Protein AF-X1CG98-F1 (afdb_monomer_lite)

pLDDT: mean 77.66, std 12.4, range [53.19, 97.06]

Organism: NCBI:txid412755

Foldseek 3Di:
DDPVVLVCLQPDDCPPPVNVCCVPVVVCPPPPPDDSCVNVDPDDDDPVVVVVVVVVVVVVVQVVQQDDPDDRDND

Secondary structure (DSSP, 8-state):
--HHHHHHHHT--TT-HHHHHHHHT---TT-----GGGGG--S---HHHHHHHHHHHHHHHHHHTTB-SS-B---

Radius of gyration: 18.1 Å; chains: 1; bounding box: 47×29×40 Å

Sequence (75 aa):
ASKNWKEQILNQDIFDEKYYKKIFHLELKDSPIASMAIGHIEEVLPLKTFIDNIINESEHILKSWGFRGATFNTL

Structure (mmCIF, N/CA/C/O backbone):
data_AF-X1CG98-F1
#
_entry.id   AF-X1CG98-F1
#
loop_
_atom_site.group_PDB
_atom_site.id
_atom_site.type_symbol
_atom_site.label_atom_id
_atom_site.label_alt_id
_atom_site.label_comp_id
_atom_site.label_asym_id
_atom_site.label_entity_id
_atom_site.label_seq_id
_atom_site.pdbx_PDB_ins_code
_atom_site.Cartn_x
_atom_site.Cartn_y
_atom_site.Cartn_z
_atom_site.occupancy
_atom_site.B_iso_or_equiv
_atom_site.auth_seq_id
_atom_site.auth_comp_id
_atom_site.auth_asym_id
_atom_site.auth_atom_id
_atom_site.pdbx_PDB_model_num
ATOM 1 N N . ALA A 1 1 ? 6.407 11.401 -12.144 1.00 61.44 1 ALA A N 1
ATOM 2 C CA . ALA A 1 1 ? 7.002 10.544 -13.192 1.00 61.44 1 ALA A CA 1
ATOM 3 C C . ALA A 1 1 ? 6.235 10.723 -14.499 1.00 61.44 1 ALA A C 1
ATOM 5 O O . ALA A 1 1 ? 5.070 11.103 -14.436 1.00 61.44 1 ALA A O 1
ATOM 6 N N . SER A 1 2 ? 6.860 10.502 -15.659 1.00 75.62 2 SER A N 1
ATOM 7 C CA . SER A 1 2 ? 6.167 10.646 -16.948 1.00 75.62 2 SER A CA 1
ATOM 8 C C . SER A 1 2 ? 5.134 9.531 -17.153 1.00 75.62 2 SER A C 1
ATOM 10 O O . SER A 1 2 ? 5.280 8.435 -16.609 1.00 75.62 2 SER A O 1
ATOM 12 N N . LYS A 1 3 ? 4.092 9.803 -17.948 1.00 78.06 3 LYS A N 1
ATOM 13 C CA . LYS A 1 3 ? 3.041 8.825 -18.277 1.00 78.06 3 LYS A CA 1
ATOM 14 C C . LYS A 1 3 ? 3.626 7.553 -18.907 1.00 78.06 3 LYS A C 1
ATOM 16 O O . LYS A 1 3 ? 3.347 6.460 -18.435 1.00 78.06 3 LYS A O 1
ATOM 21 N N . ASN A 1 4 ? 4.535 7.718 -19.868 1.00 80.62 4 ASN A N 1
ATOM 22 C CA . ASN A 1 4 ? 5.206 6.606 -20.548 1.00 80.62 4 ASN A CA 1
ATOM 23 C C . ASN A 1 4 ? 6.018 5.730 -19.583 1.00 80.62 4 ASN A C 1
ATOM 25 O O . ASN A 1 4 ? 6.059 4.516 -19.732 1.00 80.62 4 ASN A O 1
ATOM 29 N N . TRP A 1 5 ? 6.659 6.331 -18.576 1.00 78.50 5 TRP A N 1
ATOM 30 C CA . TRP A 1 5 ? 7.413 5.571 -17.579 1.00 78.50 5 TRP A CA 1
ATOM 31 C C . TRP A 1 5 ? 6.490 4.785 -16.642 1.00 78.50 5 TRP A C 1
ATOM 33 O O . TRP A 1 5 ? 6.776 3.634 -16.326 1.00 78.50 5 TRP A O 1
ATOM 43 N N . LYS A 1 6 ? 5.345 5.363 -16.246 1.00 72.94 6 LYS A N 1
ATOM 44 C CA . LYS A 1 6 ? 4.317 4.624 -15.495 1.00 72.94 6 LYS A CA 1
ATOM 45 C C . LYS A 1 6 ? 3.786 3.439 -16.304 1.00 72.94 6 LYS A C 1
ATOM 47 O O . LYS A 1 6 ? 3.683 2.347 -15.764 1.00 72.94 6 LYS A O 1
ATOM 52 N N . GLU A 1 7 ? 3.505 3.631 -17.591 1.00 79.44 7 GLU A N 1
ATOM 53 C CA . GLU A 1 7 ? 3.063 2.555 -18.489 1.00 79.44 7 GLU A CA 1
ATOM 54 C C . GLU A 1 7 ? 4.120 1.451 -18.638 1.00 79.44 7 GLU A C 1
ATOM 56 O O . GLU A 1 7 ? 3.768 0.275 -18.640 1.00 79.44 7 GLU A O 1
ATOM 61 N N . GLN A 1 8 ? 5.410 1.795 -18.705 1.00 78.38 8 GLN A N 1
ATOM 62 C CA . GLN A 1 8 ? 6.493 0.803 -18.713 1.00 78.38 8 GLN A CA 1
ATOM 63 C C . GLN A 1 8 ? 6.526 -0.028 -17.428 1.00 78.38 8 GLN A C 1
ATOM 65 O O . GLN A 1 8 ? 6.704 -1.237 -17.499 1.00 78.38 8 GLN A O 1
ATOM 70 N N . ILE A 1 9 ? 6.324 0.601 -16.267 1.00 74.06 9 ILE A N 1
ATOM 71 C CA . ILE A 1 9 ? 6.279 -0.107 -14.983 1.00 74.06 9 ILE A CA 1
ATOM 72 C C . ILE A 1 9 ? 5.031 -0.975 -14.877 1.00 74.06 9 ILE A C 1
ATOM 74 O O . ILE A 1 9 ? 5.138 -2.133 -14.507 1.00 74.06 9 ILE A O 1
ATOM 78 N N . LEU A 1 10 ? 3.853 -0.459 -15.223 1.00 69.69 10 LEU A N 1
ATOM 79 C CA . LEU A 1 10 ? 2.603 -1.220 -15.129 1.00 69.69 10 LEU A CA 1
ATOM 80 C C . LEU A 1 10 ? 2.601 -2.472 -16.017 1.00 69.69 10 LEU A C 1
ATOM 82 O O . LEU A 1 10 ? 1.994 -3.472 -15.650 1.00 69.69 10 LEU A O 1
ATOM 86 N N . ASN A 1 11 ? 3.289 -2.419 -17.159 1.00 78.50 11 ASN A N 1
ATOM 87 C CA . ASN A 1 11 ? 3.403 -3.536 -18.096 1.00 78.50 11 ASN A CA 1
ATOM 88 C C . ASN A 1 11 ? 4.694 -4.356 -17.919 1.00 78.50 11 ASN A C 1
ATOM 90 O O . ASN A 1 11 ? 4.975 -5.231 -18.738 1.00 78.50 11 ASN A O 1
ATOM 94 N N . GLN A 1 12 ? 5.502 -4.072 -16.894 1.00 74.62 12 GLN A N 1
ATO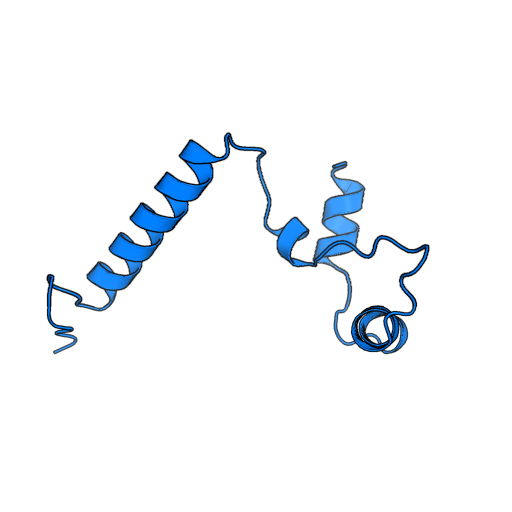M 95 C CA . GLN A 1 12 ? 6.714 -4.836 -16.618 1.00 74.62 12 GLN A CA 1
ATOM 96 C C . GLN A 1 12 ? 6.329 -6.230 -16.113 1.00 74.62 12 GLN A C 1
ATOM 98 O O . GLN A 1 12 ? 5.666 -6.372 -15.086 1.00 74.62 12 GLN A O 1
ATOM 103 N N . ASP A 1 13 ? 6.791 -7.265 -16.816 1.00 76.25 13 ASP A N 1
ATOM 104 C CA . ASP A 1 13 ? 6.680 -8.639 -16.338 1.00 76.25 13 ASP A CA 1
ATOM 105 C C . ASP A 1 13 ? 7.585 -8.817 -15.113 1.00 76.25 13 ASP A C 1
ATOM 107 O O . ASP A 1 13 ? 8.813 -8.701 -15.199 1.00 76.25 13 ASP A O 1
ATOM 111 N N . ILE A 1 14 ? 6.961 -9.058 -13.961 1.00 70.00 14 ILE A N 1
ATOM 112 C CA . ILE A 1 14 ? 7.646 -9.256 -12.681 1.00 70.00 14 ILE A CA 1
ATOM 113 C C . ILE A 1 14 ? 8.248 -10.660 -12.548 1.00 70.00 14 ILE A C 1
ATOM 115 O O . ILE A 1 14 ? 9.075 -10.883 -11.663 1.00 70.00 14 ILE A O 1
ATOM 119 N N . PHE A 1 15 ? 7.852 -11.592 -13.419 1.00 73.25 15 PHE A N 1
ATOM 120 C CA . PHE A 1 15 ? 8.395 -12.945 -13.508 1.00 73.25 15 PHE A CA 1
ATOM 121 C C . PHE A 1 15 ? 9.513 -13.060 -14.549 1.00 73.25 15 PHE A C 1
ATOM 123 O O . PHE A 1 15 ? 10.129 -14.121 -14.656 1.00 73.25 15 PHE A O 1
ATOM 130 N N . ASP A 1 16 ? 9.824 -11.977 -15.273 1.00 78.06 16 ASP A N 1
ATOM 131 C CA . ASP A 1 16 ? 10.986 -11.934 -16.152 1.00 78.06 16 ASP A CA 1
ATOM 132 C C . ASP A 1 16 ? 12.253 -12.236 -15.342 1.00 78.06 16 ASP A C 1
ATOM 134 O O . ASP A 1 16 ? 12.569 -11.590 -14.335 1.00 78.06 16 ASP A O 1
ATOM 138 N N . GLU A 1 17 ? 12.993 -13.244 -15.798 1.00 76.12 17 GLU A N 1
ATOM 139 C CA . GLU A 1 17 ? 14.156 -13.764 -15.088 1.00 76.12 17 GLU A CA 1
ATOM 140 C C . GLU A 1 17 ? 15.245 -12.712 -14.886 1.00 76.12 17 GLU A C 1
ATOM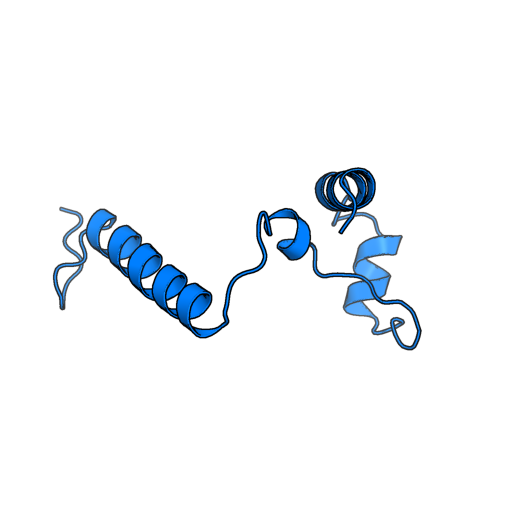 142 O O . GLU A 1 17 ? 15.932 -12.701 -13.863 1.00 76.12 17 GLU A O 1
ATOM 147 N N . LYS A 1 18 ? 15.388 -11.782 -15.828 1.00 73.94 18 LYS A N 1
ATOM 148 C CA . LYS A 1 18 ? 16.352 -10.686 -15.723 1.00 73.94 18 LYS A CA 1
ATOM 149 C C . LYS A 1 18 ? 15.851 -9.603 -14.773 1.00 73.94 18 LYS A C 1
ATOM 151 O O . LYS A 1 18 ? 16.679 -8.908 -14.188 1.00 73.94 18 LYS A O 1
ATOM 156 N N . TYR A 1 19 ? 14.541 -9.434 -14.622 1.00 71.94 19 TYR A N 1
ATOM 157 C CA . TYR A 1 19 ? 13.933 -8.464 -13.717 1.00 71.94 19 TYR A CA 1
ATOM 158 C C . TYR A 1 19 ? 14.022 -8.913 -12.255 1.00 71.94 19 TYR A C 1
ATOM 160 O O . TYR A 1 19 ? 14.627 -8.211 -11.440 1.00 71.94 19 TYR A O 1
ATOM 168 N N . TYR A 1 20 ? 13.513 -10.101 -11.910 1.00 71.31 20 TYR A N 1
ATOM 169 C CA . TYR A 1 20 ? 13.537 -10.543 -10.513 1.00 71.31 20 TYR A CA 1
ATOM 170 C C . TYR A 1 20 ? 14.965 -10.837 -10.035 1.00 71.31 20 TYR A C 1
ATOM 172 O O . TYR A 1 20 ? 15.281 -10.544 -8.882 1.00 71.31 20 TYR A O 1
ATOM 180 N N . LYS A 1 21 ? 15.878 -11.324 -10.897 1.00 70.75 21 LYS A N 1
ATOM 181 C CA . LYS A 1 21 ? 17.289 -11.510 -10.503 1.00 70.75 21 LYS A CA 1
ATOM 182 C C . LYS A 1 21 ? 17.913 -10.214 -9.998 1.00 70.75 21 LYS A C 1
ATOM 184 O O . LYS A 1 21 ? 18.567 -10.253 -8.961 1.00 70.75 21 LYS A O 1
ATOM 189 N N . LYS A 1 22 ? 17.638 -9.075 -10.640 1.00 68.00 22 LYS A N 1
ATOM 190 C CA . LYS A 1 22 ? 18.133 -7.768 -10.180 1.00 68.00 22 LYS A CA 1
ATOM 191 C C . LYS A 1 22 ? 17.571 -7.376 -8.811 1.00 68.00 22 LYS A C 1
ATOM 193 O O . LYS A 1 22 ? 18.295 -6.792 -8.016 1.00 68.00 22 LYS A O 1
ATOM 198 N N . ILE A 1 23 ? 16.318 -7.726 -8.514 1.00 66.62 23 ILE A N 1
ATOM 199 C CA . ILE A 1 23 ? 15.692 -7.470 -7.206 1.00 66.62 23 ILE A CA 1
ATOM 200 C C . ILE A 1 23 ? 16.303 -8.365 -6.117 1.00 66.62 23 ILE A C 1
ATOM 202 O O . ILE A 1 23 ? 16.678 -7.875 -5.055 1.00 66.62 23 ILE A O 1
ATOM 206 N N . PHE A 1 24 ? 16.428 -9.670 -6.374 1.00 63.25 24 PHE A N 1
ATOM 207 C CA . PHE A 1 24 ? 16.830 -10.656 -5.364 1.00 63.25 24 PHE A CA 1
ATOM 208 C C . PHE A 1 24 ? 18.345 -10.763 -5.143 1.00 63.25 24 PHE A C 1
ATOM 210 O O . PHE A 1 24 ? 18.761 -11.154 -4.056 1.00 63.25 24 PHE A O 1
ATOM 217 N N . HIS A 1 25 ? 19.177 -10.410 -6.127 1.00 65.19 25 HIS A N 1
ATOM 218 C CA . HIS A 1 25 ? 20.639 -10.540 -6.018 1.00 65.19 25 HIS A CA 1
ATOM 219 C C . HIS A 1 25 ? 21.333 -9.265 -5.528 1.00 65.19 25 HIS A C 1
ATOM 221 O O . HIS A 1 25 ? 22.560 -9.232 -5.478 1.00 65.19 25 HIS A O 1
ATOM 227 N N . LEU A 1 26 ? 20.581 -8.215 -5.158 1.00 58.22 26 LEU A N 1
ATOM 228 C CA . LEU A 1 26 ? 21.138 -6.928 -4.710 1.00 58.22 26 LEU A CA 1
ATOM 229 C C . LEU A 1 26 ? 22.194 -6.357 -5.684 1.00 58.22 26 LEU A C 1
ATOM 231 O O . LEU A 1 26 ? 23.017 -5.528 -5.299 1.00 58.22 26 LEU A O 1
ATOM 235 N N . GLU A 1 27 ? 22.138 -6.725 -6.970 1.00 55.81 27 GLU A N 1
ATOM 236 C CA . GLU A 1 27 ? 22.989 -6.195 -8.053 1.00 55.81 27 GLU A CA 1
ATOM 237 C C . GLU A 1 27 ? 22.625 -4.734 -8.410 1.00 55.81 27 GLU A C 1
ATOM 239 O O . GLU A 1 27 ? 22.911 -4.231 -9.493 1.00 55.81 27 GLU A O 1
ATOM 244 N N . LEU A 1 28 ? 21.973 -4.032 -7.482 1.00 56.94 28 LEU A N 1
ATOM 245 C CA . LEU A 1 28 ? 21.376 -2.708 -7.624 1.00 56.94 28 LEU A CA 1
ATOM 246 C C . LEU A 1 28 ? 22.291 -1.587 -7.140 1.00 56.94 28 LEU A C 1
ATOM 248 O O . LEU A 1 28 ? 21.808 -0.476 -6.935 1.00 56.94 28 LEU A O 1
ATOM 252 N N . LYS A 1 29 ? 23.594 -1.844 -6.959 1.00 53.19 29 LYS A N 1
ATOM 253 C CA . LYS A 1 29 ? 24.533 -0.830 -6.452 1.00 53.19 29 LYS A CA 1
ATOM 254 C C . LYS A 1 29 ? 24.438 0.490 -7.237 1.00 53.19 29 LYS A C 1
ATOM 256 O O . LYS A 1 29 ? 24.549 1.545 -6.628 1.00 53.19 29 LYS A O 1
ATOM 261 N N . ASP A 1 30 ? 24.111 0.402 -8.534 1.00 54.72 30 ASP A N 1
ATOM 262 C CA . ASP A 1 30 ? 23.962 1.542 -9.447 1.00 54.72 30 ASP A CA 1
ATOM 263 C C . ASP A 1 30 ? 22.646 1.546 -10.261 1.00 54.72 30 ASP A C 1
ATOM 265 O O . ASP A 1 30 ? 22.495 2.341 -11.189 1.00 54.72 30 ASP A O 1
ATOM 269 N N . SER A 1 31 ? 21.675 0.668 -9.962 1.00 53.72 31 SER A N 1
ATOM 270 C CA . SER A 1 31 ? 20.428 0.577 -10.741 1.00 53.72 31 SER A CA 1
ATOM 271 C C . SER A 1 31 ? 19.202 0.833 -9.864 1.00 53.72 31 SER A C 1
ATOM 273 O O . SER A 1 31 ? 18.829 -0.030 -9.069 1.00 53.72 31 SER A O 1
ATOM 275 N N . PRO A 1 32 ? 18.539 1.998 -9.991 1.00 58.03 32 PRO A N 1
ATOM 276 C CA . PRO A 1 32 ? 17.309 2.275 -9.269 1.00 58.03 32 PRO A CA 1
ATOM 277 C C . PRO A 1 32 ? 16.156 1.521 -9.939 1.00 58.03 32 PRO A C 1
ATOM 279 O O . PRO A 1 32 ? 15.403 2.083 -10.735 1.00 58.03 32 PRO A O 1
ATOM 282 N N . ILE A 1 33 ? 16.011 0.229 -9.641 1.00 63.16 33 ILE A N 1
ATOM 283 C CA . ILE A 1 33 ? 14.760 -0.466 -9.945 1.00 63.16 33 ILE A CA 1
ATOM 284 C C . ILE A 1 33 ? 13.728 0.039 -8.946 1.00 63.16 33 ILE A C 1
ATOM 286 O O . ILE A 1 33 ? 13.784 -0.263 -7.755 1.00 63.16 33 ILE A O 1
ATOM 290 N N . ALA A 1 34 ? 12.807 0.863 -9.438 1.00 63.56 34 ALA A N 1
ATOM 291 C CA . ALA A 1 34 ? 11.685 1.323 -8.644 1.00 63.56 34 ALA A CA 1
ATOM 292 C C . ALA A 1 34 ? 10.793 0.132 -8.268 1.00 63.56 34 ALA A C 1
ATOM 294 O O . ALA A 1 34 ? 10.558 -0.763 -9.082 1.00 63.56 34 ALA A O 1
ATOM 295 N N . SER A 1 35 ? 10.275 0.144 -7.038 1.00 70.81 35 SER A N 1
ATOM 296 C CA . SER A 1 35 ? 9.236 -0.799 -6.625 1.00 70.81 35 SER A CA 1
ATOM 297 C C . SER A 1 35 ? 8.055 -0.716 -7.585 1.00 70.81 35 SER A C 1
ATOM 299 O O . SER A 1 35 ? 7.581 0.382 -7.865 1.00 70.81 35 SER A O 1
ATOM 301 N N . MET A 1 36 ? 7.536 -1.864 -8.022 1.00 71.44 36 MET A N 1
ATOM 302 C CA . MET A 1 36 ? 6.336 -1.949 -8.865 1.00 71.44 36 MET A CA 1
ATOM 303 C C . MET A 1 36 ? 5.118 -1.265 -8.233 1.00 71.44 36 MET A C 1
ATOM 305 O O . MET A 1 36 ? 4.243 -0.784 -8.950 1.00 71.44 36 MET A O 1
ATOM 309 N N . ALA A 1 37 ? 5.101 -1.119 -6.902 1.00 74.56 37 ALA A N 1
ATOM 310 C CA . ALA A 1 37 ? 4.085 -0.353 -6.185 1.00 74.56 37 ALA A CA 1
ATOM 311 C C . ALA A 1 37 ? 3.969 1.102 -6.681 1.00 74.56 37 ALA A C 1
ATOM 313 O O . ALA A 1 37 ? 2.904 1.702 -6.569 1.00 74.56 37 ALA A O 1
ATOM 314 N N . ILE A 1 38 ? 5.024 1.663 -7.288 1.00 72.62 38 ILE A N 1
ATOM 315 C CA . ILE A 1 38 ? 4.994 3.009 -7.874 1.00 72.62 38 ILE A CA 1
ATOM 316 C C . ILE A 1 38 ? 3.994 3.139 -9.029 1.00 72.62 38 ILE A C 1
ATOM 318 O O . ILE A 1 38 ? 3.531 4.246 -9.301 1.00 72.62 38 ILE A O 1
ATOM 322 N N . GLY A 1 39 ? 3.637 2.031 -9.689 1.00 72.06 39 GLY A N 1
ATOM 323 C CA . GLY A 1 39 ? 2.601 2.004 -10.722 1.00 72.06 39 GLY A CA 1
ATOM 324 C C . GLY A 1 39 ? 1.214 2.365 -10.182 1.00 72.06 39 GLY A C 1
ATOM 325 O O . GLY A 1 39 ? 0.422 2.960 -10.905 1.00 72.06 39 GLY A O 1
ATOM 326 N N . HIS A 1 40 ? 0.954 2.092 -8.900 1.00 76.31 40 HIS A N 1
ATOM 327 C CA . HIS A 1 40 ? -0.299 2.431 -8.219 1.00 76.31 40 HIS A CA 1
ATOM 328 C C . HIS A 1 40 ? -0.316 3.853 -7.642 1.00 76.31 40 HIS A C 1
ATOM 330 O O . HIS A 1 40 ? -1.332 4.291 -7.112 1.00 76.31 40 HIS A O 1
ATOM 336 N N . ILE A 1 41 ? 0.796 4.591 -7.727 1.00 79.38 41 ILE A N 1
ATOM 337 C CA . ILE A 1 41 ? 0.862 5.965 -7.225 1.00 79.38 41 ILE A CA 1
ATOM 338 C C . ILE A 1 41 ? 0.290 6.903 -8.288 1.00 79.38 41 ILE A C 1
ATOM 340 O O . ILE A 1 41 ? 0.938 7.222 -9.294 1.00 79.38 41 ILE A O 1
ATOM 344 N N . GLU A 1 42 ? -0.932 7.370 -8.066 1.00 80.94 42 GLU A N 1
ATOM 345 C CA . GLU A 1 42 ? -1.600 8.329 -8.947 1.00 80.94 42 GLU A CA 1
ATOM 346 C C . GLU A 1 42 ? -1.137 9.764 -8.670 1.00 80.94 42 GLU A C 1
ATOM 348 O O . GLU A 1 42 ? -0.783 10.484 -9.610 1.00 80.94 42 GLU A O 1
ATOM 353 N N . GLU A 1 43 ? -1.006 10.123 -7.393 1.00 85.44 43 GLU A N 1
ATOM 354 C CA . GLU A 1 43 ? -0.710 11.473 -6.909 1.00 85.44 43 GLU A CA 1
ATOM 355 C C . GLU A 1 43 ? 0.403 11.517 -5.847 1.00 85.44 43 GLU A C 1
ATOM 357 O O . GLU A 1 43 ? 0.767 10.507 -5.245 1.00 85.44 43 GLU A O 1
ATOM 362 N N . VAL A 1 44 ? 0.970 12.709 -5.626 1.00 86.56 44 VAL A N 1
ATOM 363 C CA . VAL A 1 44 ? 1.953 12.966 -4.562 1.00 86.56 44 VAL A CA 1
ATOM 364 C C . VAL A 1 44 ? 1.247 13.685 -3.419 1.00 86.56 44 VAL A C 1
ATOM 366 O O . VAL A 1 44 ? 0.791 14.814 -3.591 1.00 86.56 44 VAL A O 1
ATOM 369 N N . LEU A 1 45 ? 1.194 13.046 -2.251 1.00 86.62 45 LEU A N 1
ATOM 370 C CA . LEU A 1 45 ? 0.508 13.563 -1.068 1.00 86.62 45 LEU A CA 1
ATOM 371 C C . LEU A 1 45 ? 1.491 14.035 0.014 1.00 86.62 45 LEU A C 1
ATOM 373 O O . LEU A 1 45 ? 2.585 13.476 0.143 1.00 86.62 45 LEU A O 1
ATOM 377 N N . PRO A 1 46 ? 1.102 15.011 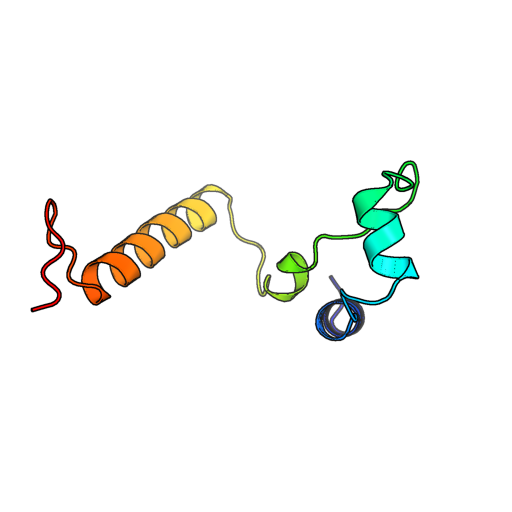0.858 1.00 93.88 46 PRO A N 1
ATOM 378 C CA . PRO A 1 46 ? 1.789 15.259 2.118 1.00 93.88 46 PRO A CA 1
ATOM 379 C C . PRO A 1 46 ? 1.792 13.998 2.988 1.00 93.88 46 PRO A C 1
ATOM 381 O O . PRO A 1 46 ? 0.778 13.308 3.083 1.00 93.88 46 PRO A O 1
ATOM 384 N N . LEU A 1 47 ? 2.903 13.734 3.684 1.00 87.00 47 LEU A N 1
ATOM 385 C CA . LEU A 1 47 ? 3.070 12.523 4.500 1.00 87.00 47 LEU A CA 1
ATOM 386 C C . LEU A 1 47 ? 1.914 12.309 5.487 1.00 87.00 47 LEU A C 1
ATOM 388 O O . LEU A 1 47 ? 1.405 11.200 5.611 1.00 87.00 47 LEU A O 1
ATOM 392 N N . LYS A 1 48 ? 1.478 13.381 6.160 1.00 94.19 48 LYS A N 1
ATOM 393 C CA . LYS A 1 48 ? 0.350 13.322 7.094 1.00 94.19 48 LYS A CA 1
ATOM 394 C C . LYS A 1 48 ? -0.932 12.850 6.399 1.00 94.19 48 LYS A C 1
ATOM 396 O O . LYS A 1 48 ? -1.564 11.922 6.877 1.00 94.19 48 LYS A O 1
ATOM 401 N N . THR A 1 49 ? -1.276 13.456 5.263 1.00 94.25 49 THR A N 1
ATOM 402 C CA . THR A 1 49 ? -2.461 13.084 4.475 1.00 94.25 49 THR A CA 1
ATOM 403 C C . THR A 1 49 ? -2.387 11.635 4.005 1.00 94.25 49 THR A C 1
ATOM 405 O O . THR A 1 49 ? -3.375 10.918 4.089 1.00 94.25 49 THR A O 1
ATOM 408 N N . PHE A 1 50 ? -1.213 11.178 3.566 1.00 89.50 50 PHE A N 1
ATOM 409 C CA . PHE A 1 50 ? -1.021 9.790 3.149 1.00 89.50 50 PHE A CA 1
ATOM 410 C C . PHE A 1 50 ? -1.281 8.798 4.292 1.00 89.50 50 PHE A C 1
ATOM 412 O O . PHE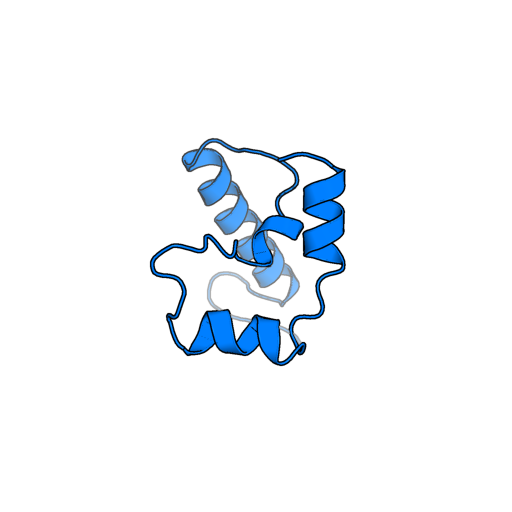 A 1 50 ? -2.006 7.823 4.111 1.00 89.50 50 PHE A O 1
ATOM 419 N N . ILE A 1 51 ? -0.736 9.071 5.482 1.00 94.25 51 ILE A N 1
ATOM 420 C CA . ILE A 1 51 ? -0.948 8.233 6.670 1.00 94.25 51 ILE A CA 1
ATOM 421 C C . ILE A 1 51 ? -2.423 8.243 7.090 1.00 94.25 51 ILE A C 1
ATOM 423 O O . ILE A 1 51 ? -2.984 7.179 7.347 1.00 94.25 51 ILE A O 1
ATOM 427 N N . ASP A 1 52 ? -3.057 9.418 7.120 1.00 97.06 52 ASP A N 1
ATOM 428 C CA . ASP A 1 52 ? -4.472 9.555 7.476 1.00 97.06 52 ASP A CA 1
ATOM 429 C C . ASP A 1 52 ? -5.365 8.747 6.510 1.00 97.06 52 ASP A C 1
ATOM 431 O O . ASP A 1 52 ? -6.273 8.040 6.952 1.00 97.06 52 ASP A O 1
ATOM 435 N N . ASN A 1 53 ? -5.074 8.780 5.203 1.00 95.12 53 ASN A N 1
ATOM 436 C CA . 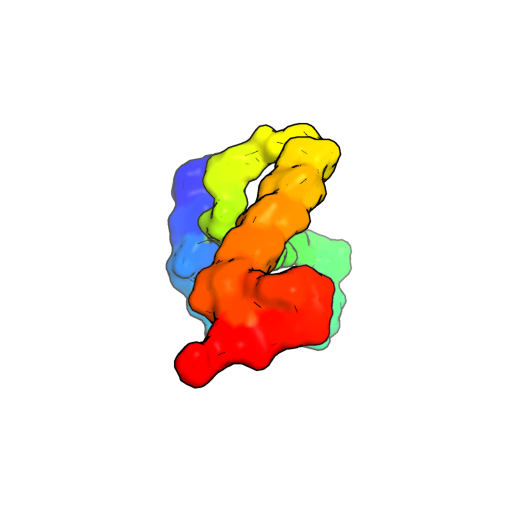ASN A 1 53 ? -5.806 8.002 4.199 1.00 95.12 53 ASN A CA 1
ATOM 437 C C . ASN A 1 53 ? -5.658 6.492 4.427 1.00 95.12 53 ASN A C 1
ATOM 439 O O . ASN A 1 53 ? -6.668 5.794 4.484 1.00 95.12 53 ASN A O 1
ATOM 443 N N . ILE A 1 54 ? -4.431 5.994 4.643 1.00 94.50 54 ILE A N 1
ATOM 444 C CA . ILE A 1 54 ? -4.184 4.567 4.919 1.00 94.50 54 ILE A CA 1
ATOM 445 C C . ILE A 1 54 ? -5.001 4.090 6.120 1.00 94.50 54 ILE A C 1
ATOM 447 O O . ILE A 1 54 ? -5.619 3.026 6.062 1.00 94.50 54 ILE A O 1
ATOM 451 N N . ILE A 1 55 ? -4.997 4.859 7.213 1.00 95.88 55 ILE A N 1
ATOM 452 C CA . ILE A 1 55 ? -5.708 4.499 8.445 1.00 95.88 55 ILE A CA 1
ATOM 453 C C . ILE A 1 55 ? -7.214 4.414 8.179 1.00 95.88 55 ILE A C 1
ATOM 455 O O . ILE A 1 55 ? -7.837 3.405 8.510 1.00 95.88 55 ILE A O 1
ATOM 459 N N . ASN A 1 56 ? -7.784 5.436 7.538 1.00 95.94 56 ASN A N 1
ATOM 460 C CA . ASN A 1 56 ? -9.221 5.515 7.279 1.00 95.94 56 ASN A CA 1
ATOM 461 C C . ASN A 1 56 ? -9.702 4.430 6.305 1.00 95.94 56 ASN A C 1
ATOM 463 O O . ASN A 1 56 ? -10.727 3.789 6.546 1.00 95.94 56 ASN A O 1
ATOM 467 N N . GLU A 1 57 ? -8.965 4.189 5.219 1.00 95.88 57 GLU A N 1
ATOM 468 C CA . GLU A 1 57 ? -9.294 3.146 4.242 1.00 95.88 57 GLU A CA 1
ATOM 469 C C . GLU A 1 57 ? -9.187 1.749 4.857 1.00 95.88 57 GLU A C 1
ATOM 471 O O . GLU A 1 57 ? -10.085 0.923 4.680 1.00 95.88 57 GLU A O 1
ATOM 476 N N . SER A 1 58 ? -8.144 1.501 5.654 1.00 95.00 58 SER A N 1
ATOM 477 C CA . SER A 1 58 ? -7.983 0.239 6.383 1.00 95.00 58 SER A CA 1
ATOM 478 C C . SER A 1 58 ? -9.135 0.010 7.360 1.00 95.00 58 SER A C 1
ATOM 480 O O . SER A 1 58 ? -9.702 -1.081 7.403 1.00 95.00 58 SER A O 1
ATOM 482 N N . GLU A 1 59 ? -9.536 1.035 8.115 1.00 93.12 59 GLU A N 1
ATOM 483 C CA . GLU A 1 59 ? -10.681 0.948 9.023 1.00 93.12 59 GLU A CA 1
ATOM 484 C C . GLU A 1 59 ? -11.982 0.650 8.263 1.00 93.12 59 GLU A C 1
ATOM 486 O O . GLU A 1 59 ? -12.785 -0.178 8.703 1.00 93.12 59 GLU A O 1
ATOM 491 N N . HIS A 1 60 ? -12.191 1.279 7.104 1.00 94.38 60 HIS A N 1
ATOM 492 C CA . HIS A 1 60 ? -13.360 1.033 6.263 1.00 94.38 60 HIS A CA 1
ATOM 493 C C . HIS A 1 60 ? -13.401 -0.411 5.744 1.00 94.38 60 HIS A C 1
ATOM 495 O O . HIS A 1 60 ? -14.442 -1.068 5.828 1.00 94.38 60 HIS A O 1
ATOM 501 N N . ILE A 1 61 ? -12.268 -0.935 5.264 1.00 94.56 61 ILE A N 1
ATOM 502 C CA . ILE A 1 61 ? -12.139 -2.336 4.839 1.00 94.56 61 ILE A CA 1
ATOM 503 C C . ILE A 1 61 ? -12.479 -3.269 6.003 1.00 94.56 61 ILE A C 1
ATOM 505 O O . ILE A 1 61 ? -13.326 -4.150 5.855 1.00 94.56 61 ILE A O 1
ATOM 509 N N . LEU A 1 62 ? -11.899 -3.039 7.182 1.00 91.69 62 LEU A N 1
ATOM 510 C CA . LEU A 1 62 ? -12.164 -3.853 8.369 1.00 91.69 62 LEU A CA 1
ATOM 511 C C . LEU A 1 62 ? -13.650 -3.845 8.741 1.00 91.69 62 LEU A C 1
ATOM 513 O O . LEU A 1 62 ? -14.229 -4.908 8.969 1.00 91.69 62 LEU A O 1
ATOM 517 N N . LYS A 1 63 ? -14.293 -2.673 8.756 1.00 90.75 63 LYS A N 1
ATOM 518 C CA . LYS A 1 63 ? -15.740 -2.549 9.003 1.00 90.75 63 LYS A CA 1
ATOM 519 C C . LYS A 1 63 ? -16.558 -3.328 7.972 1.00 90.75 63 LYS A C 1
ATOM 521 O O . LYS A 1 63 ? -17.513 -4.003 8.353 1.00 90.75 63 LYS A O 1
ATOM 526 N N . SER A 1 64 ? -16.170 -3.286 6.694 1.00 90.69 64 SER A N 1
ATOM 527 C CA . SER A 1 64 ? -16.829 -4.050 5.622 1.00 90.69 64 SER A CA 1
ATOM 528 C C . SER A 1 64 ? -16.704 -5.567 5.805 1.00 90.69 64 SER A C 1
ATOM 530 O O . SER A 1 64 ? -17.607 -6.311 5.435 1.00 90.69 64 SER A O 1
ATOM 532 N N . TRP A 1 65 ? -15.630 -6.025 6.453 1.00 90.25 65 TRP A N 1
ATOM 533 C CA . TRP A 1 65 ? -15.417 -7.421 6.846 1.00 90.25 65 TRP A CA 1
ATOM 534 C C . TRP A 1 65 ? -16.029 -7.763 8.210 1.00 90.25 65 TRP A C 1
ATOM 536 O O . TRP A 1 65 ? -15.720 -8.799 8.793 1.00 90.25 65 TRP A O 1
ATOM 546 N N . GLY A 1 66 ? -16.894 -6.901 8.747 1.00 88.81 66 GLY A N 1
ATOM 547 C CA . GLY A 1 66 ? -17.630 -7.163 9.979 1.00 88.81 66 GLY A CA 1
ATOM 548 C C . GLY A 1 66 ? -16.907 -6.756 11.260 1.00 88.81 66 GLY A C 1
ATOM 549 O O . GLY A 1 66 ? -17.370 -7.121 12.342 1.00 88.81 66 GLY A O 1
ATOM 550 N N . PHE A 1 67 ? -15.808 -5.997 11.188 1.00 88.56 67 PHE A N 1
ATOM 551 C CA . PHE A 1 67 ? -15.159 -5.449 12.379 1.00 88.56 67 PHE A CA 1
ATOM 552 C C . PHE A 1 67 ? -16.059 -4.420 13.081 1.00 88.56 67 PHE A C 1
ATOM 554 O O . PHE A 1 67 ? -16.430 -3.394 12.506 1.00 88.56 67 PHE A O 1
ATOM 561 N N . ARG A 1 68 ? -16.377 -4.664 14.356 1.00 85.50 68 ARG A N 1
ATOM 562 C CA . ARG A 1 68 ? -17.151 -3.766 15.232 1.00 85.50 68 ARG A CA 1
ATOM 563 C C . ARG A 1 68 ? -16.376 -3.432 16.508 1.00 85.50 68 ARG A C 1
ATOM 565 O O . ARG A 1 68 ? -16.801 -3.750 17.615 1.00 85.50 68 ARG A O 1
ATOM 572 N N . GLY A 1 69 ? -15.207 -2.815 16.355 1.00 75.75 69 GLY A N 1
ATOM 573 C CA . GLY A 1 69 ? -14.409 -2.255 17.456 1.00 75.75 69 GLY A CA 1
ATOM 574 C C . GLY A 1 69 ? -13.566 -3.265 18.243 1.00 75.75 69 GLY A C 1
ATOM 575 O O . GLY A 1 69 ? -12.435 -2.948 18.592 1.00 75.75 69 GLY A O 1
ATOM 576 N N . ALA A 1 70 ? -14.067 -4.478 18.488 1.00 76.44 70 ALA A N 1
ATOM 577 C CA . ALA A 1 70 ? -13.305 -5.543 19.160 1.00 76.44 70 ALA A CA 1
ATOM 578 C C . ALA A 1 70 ? -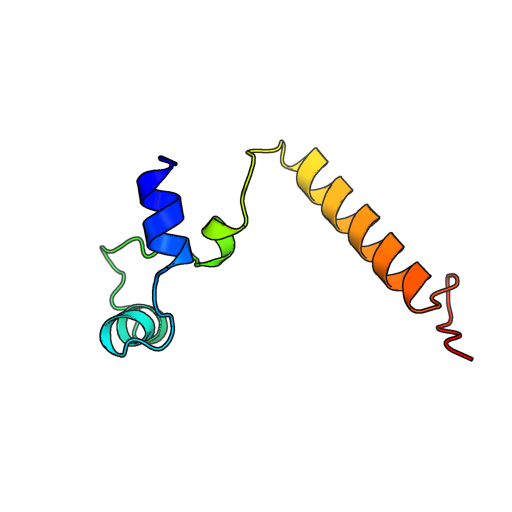13.537 -6.949 18.583 1.00 76.44 70 ALA A C 1
ATOM 580 O O . ALA A 1 70 ? -12.840 -7.891 18.953 1.00 76.44 70 ALA A O 1
ATOM 581 N N . THR A 1 71 ? -14.514 -7.113 17.691 1.00 76.44 71 THR A N 1
ATOM 582 C CA . THR A 1 71 ? -14.897 -8.414 17.136 1.00 76.44 71 THR A CA 1
ATOM 583 C C . THR A 1 71 ? -15.133 -8.312 15.637 1.00 76.44 71 THR A C 1
ATOM 585 O O . THR A 1 71 ? -15.587 -7.279 15.145 1.00 76.44 71 THR A O 1
ATOM 588 N N . PHE A 1 72 ? -14.832 -9.391 14.917 1.00 77.50 72 PHE A N 1
ATOM 589 C CA . PHE A 1 72 ? -15.311 -9.604 13.556 1.00 77.50 72 PHE A CA 1
ATOM 590 C C . PHE A 1 72 ? -16.601 -10.415 13.647 1.00 77.50 72 PHE A C 1
ATOM 592 O O . PHE A 1 72 ? -16.579 -11.534 14.156 1.00 77.50 72 PHE A O 1
ATOM 599 N N . ASN A 1 73 ? -17.718 -9.857 13.190 1.00 66.81 73 ASN A N 1
ATOM 600 C CA . ASN A 1 73 ? -18.937 -10.623 12.970 1.00 66.81 73 ASN A CA 1
ATOM 601 C C . ASN A 1 73 ? -19.220 -10.672 11.469 1.00 66.81 73 ASN A C 1
ATOM 603 O O . ASN A 1 73 ? -19.768 -9.725 10.909 1.00 66.81 73 ASN A O 1
ATOM 607 N N . THR A 1 74 ? -18.795 -11.761 10.832 1.00 65.44 74 THR A N 1
ATOM 608 C CA . THR A 1 74 ? -19.079 -12.074 9.423 1.00 65.44 74 THR A CA 1
ATOM 609 C C . THR A 1 74 ? -20.304 -12.984 9.258 1.00 65.44 74 THR A C 1
ATOM 611 O O . THR A 1 74 ? -20.550 -13.456 8.150 1.00 65.44 74 THR A O 1
ATOM 614 N N . LEU A 1 75 ? -21.045 -13.237 10.350 1.00 54.56 75 LEU A N 1
ATOM 615 C CA . LEU A 1 75 ? -22.305 -13.991 10.386 1.00 54.56 75 LEU A CA 1
ATOM 616 C C . LEU A 1 75 ? -23.516 -13.076 10.188 1.00 54.56 75 LEU A C 1
ATOM 618 O O . LEU A 1 75 ? -23.584 -12.031 10.886 1.00 54.56 75 LEU A O 1
#